Protein AF-A0A2T3G0X6-F1 (afdb_monomer)

Radius of gyration: 18.92 Å; Cα contacts (8 Å, |Δi|>4): 101; chains: 1; bounding box: 42×33×67 Å

Organism: NCBI:txid1982626

pLDDT: mean 84.47, std 11.12, range [35.44, 94.12]

Solvent-accessible surface area (backbone atoms only — not comparable to full-atom values): 8013 Å² total; per-residue (Å²): 129,85,82,60,60,68,59,50,51,53,57,49,50,52,55,46,50,55,52,23,49,53,28,36,53,52,36,55,56,46,60,76,74,45,90,74,50,68,43,99,86,73,46,77,51,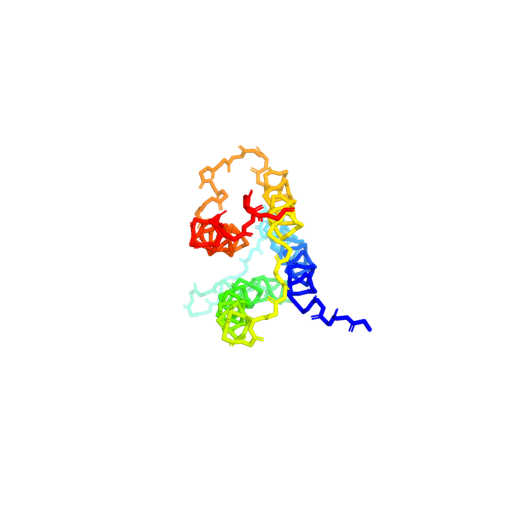54,68,78,58,39,54,31,44,52,48,21,54,52,41,44,54,46,37,59,53,49,43,53,54,52,52,55,51,53,50,51,32,62,75,68,69,50,92,74,65,57,70,60,52,50,54,56,42,51,52,53,52,52,53,50,37,62,74,47,72,66,40,62,70,59,38,71,74,70,41,43,65,52,55,39,35,53,53,52,48,50,53,47,48,55,50,47,64,73,45,42,73,65,66,73,75,111

Sequence (142 aa):
MKKQYDVCLIYLSYVFEIIGLLAFKYFDNYISTHWITIGTDGNPIYGEVGLLYNLSVVIHYLFYFIIFVYFFMMIKKVVSKECIDLKRNTFLLFGLLVIDLVMYHFSIMTMFHYSSAITFMCVGLIINMVLYLKYRTYLINN

Structure (mmCIF, N/CA/C/O backbone):
data_AF-A0A2T3G0X6-F1
#
_entry.id   AF-A0A2T3G0X6-F1
#
loop_
_atom_site.group_PDB
_atom_site.id
_atom_site.type_symbol
_atom_site.label_atom_id
_atom_site.label_alt_id
_atom_site.label_comp_id
_atom_site.label_asym_id
_atom_site.label_entity_id
_atom_site.label_seq_id
_atom_site.pdbx_PDB_ins_code
_atom_site.Cartn_x
_atom_site.Cartn_y
_atom_site.Cartn_z
_atom_site.occupancy
_atom_site.B_iso_or_equiv
_atom_site.auth_seq_id
_atom_site.auth_comp_id
_atom_site.auth_asym_id
_atom_site.auth_atom_id
_atom_site.pdbx_PDB_model_num
ATOM 1 N N . MET A 1 1 ? -9.849 -20.009 16.404 1.00 47.75 1 MET A N 1
ATOM 2 C CA . MET A 1 1 ? -9.077 -18.776 16.114 1.00 47.75 1 MET A CA 1
ATOM 3 C C . MET A 1 1 ? -10.022 -17.732 15.534 1.00 47.75 1 MET A C 1
ATOM 5 O O . MET A 1 1 ? -10.659 -18.026 14.529 1.00 47.75 1 MET A O 1
ATOM 9 N N . LYS A 1 2 ? -10.166 -16.546 16.147 1.00 56.16 2 LYS A N 1
ATOM 10 C CA . LYS A 1 2 ? -10.882 -15.430 15.498 1.00 56.16 2 LYS A CA 1
ATOM 11 C C . LYS A 1 2 ? -10.124 -15.089 14.211 1.00 56.16 2 LYS A C 1
ATOM 13 O O . LYS A 1 2 ? -8.926 -14.831 14.270 1.00 56.16 2 LYS A O 1
ATOM 18 N N . LYS A 1 3 ? -10.784 -15.174 13.056 1.00 60.72 3 LYS A N 1
ATOM 19 C CA . LYS A 1 3 ? -10.146 -14.966 11.750 1.00 60.72 3 LYS A CA 1
ATOM 20 C C . LYS A 1 3 ? -9.746 -13.489 11.606 1.00 60.72 3 LYS A C 1
ATOM 22 O O . LYS A 1 3 ? -10.593 -12.630 11.390 1.00 60.72 3 LYS A O 1
ATOM 27 N N . GLN A 1 4 ? -8.455 -13.191 11.757 1.00 74.75 4 GLN A N 1
ATOM 28 C CA . GLN A 1 4 ? -7.881 -11.842 11.633 1.00 74.75 4 GLN A CA 1
ATOM 29 C C . GLN A 1 4 ? -7.633 -11.488 10.160 1.00 74.75 4 GLN A C 1
ATOM 31 O O . GLN A 1 4 ? -6.499 -11.332 9.710 1.00 74.75 4 GLN A O 1
ATOM 36 N N . TYR A 1 5 ? -8.710 -11.433 9.380 1.00 81.88 5 TYR A N 1
ATOM 37 C CA . TYR A 1 5 ? -8.628 -11.180 7.942 1.00 81.88 5 TYR A CA 1
ATOM 38 C C . TYR A 1 5 ? -8.033 -9.807 7.602 1.00 81.88 5 TYR A C 1
ATOM 40 O O . TYR A 1 5 ? -7.383 -9.663 6.577 1.00 81.88 5 TYR A O 1
ATOM 48 N N . ASP A 1 6 ? -8.237 -8.812 8.459 1.00 82.00 6 ASP A N 1
ATOM 49 C CA . ASP A 1 6 ? -7.666 -7.467 8.344 1.00 82.00 6 ASP A CA 1
ATOM 50 C C . ASP A 1 6 ? -6.142 -7.477 8.402 1.00 82.00 6 ASP A C 1
ATOM 52 O O . ASP A 1 6 ? -5.486 -6.906 7.538 1.00 82.00 6 ASP A O 1
ATOM 56 N N . VAL A 1 7 ? -5.583 -8.199 9.372 1.00 87.06 7 VAL A N 1
ATOM 57 C CA . VAL A 1 7 ? -4.136 -8.390 9.493 1.00 87.06 7 VAL A CA 1
ATOM 58 C C . VAL A 1 7 ? -3.592 -9.126 8.268 1.00 87.06 7 VAL A C 1
ATOM 60 O O . VAL A 1 7 ? -2.549 -8.752 7.743 1.00 87.06 7 VAL A O 1
ATOM 63 N N . CYS A 1 8 ? -4.311 -10.145 7.789 1.00 88.56 8 CYS A N 1
ATOM 64 C CA . CYS A 1 8 ? -3.937 -10.884 6.583 1.00 88.56 8 CYS A CA 1
ATOM 65 C C . CYS A 1 8 ? -3.908 -9.979 5.344 1.00 88.56 8 CYS A C 1
ATOM 67 O O . CYS A 1 8 ? -2.946 -10.017 4.585 1.00 88.56 8 CYS A O 1
ATOM 69 N N . LEU A 1 9 ? -4.923 -9.128 5.167 1.00 90.75 9 LEU A N 1
ATOM 70 C CA . LEU A 1 9 ? -4.992 -8.200 4.042 1.00 90.75 9 LEU A CA 1
ATOM 71 C C . LEU A 1 9 ? -3.858 -7.169 4.091 1.00 90.75 9 LEU A C 1
ATOM 73 O O . LEU A 1 9 ? -3.254 -6.882 3.060 1.00 90.75 9 LEU A O 1
ATOM 77 N N . ILE A 1 10 ? -3.524 -6.670 5.289 1.00 91.44 10 ILE A N 1
ATOM 78 C CA . ILE A 1 10 ? -2.359 -5.802 5.467 1.00 91.44 10 ILE A CA 1
ATOM 79 C C . ILE A 1 10 ? -1.089 -6.567 5.076 1.00 91.44 10 ILE A C 1
ATOM 81 O O . ILE A 1 10 ? -0.373 -6.088 4.210 1.00 91.44 10 ILE A O 1
ATOM 85 N N . TYR A 1 11 ? -0.833 -7.775 5.586 1.00 91.19 11 TYR A N 1
ATOM 86 C CA . TYR A 1 11 ? 0.345 -8.559 5.177 1.00 91.19 11 TYR A CA 1
ATOM 87 C C . TYR A 1 11 ? 0.401 -8.853 3.676 1.00 91.19 11 TYR A C 1
ATOM 89 O O . TYR A 1 11 ? 1.472 -8.813 3.082 1.00 91.19 11 TYR A O 1
ATOM 97 N N . LEU A 1 12 ? -0.739 -9.118 3.044 1.00 92.56 12 LEU A N 1
ATOM 98 C CA . LEU A 1 12 ? -0.802 -9.327 1.603 1.00 92.56 12 LEU A CA 1
ATOM 99 C C . LEU A 1 12 ? -0.368 -8.065 0.837 1.00 92.56 12 LEU A C 1
ATOM 101 O O . LEU A 1 12 ? 0.357 -8.165 -0.149 1.00 92.56 12 LEU A O 1
ATOM 105 N N . SER A 1 13 ? -0.745 -6.881 1.329 1.00 92.62 13 SER A N 1
ATOM 106 C CA . SER A 1 13 ? -0.326 -5.607 0.738 1.00 92.62 13 SER A CA 1
ATOM 107 C C . SER A 1 13 ? 1.192 -5.387 0.802 1.00 92.62 13 SER A C 1
ATOM 109 O O . SER A 1 13 ? 1.752 -4.862 -0.152 1.00 92.62 13 SER A O 1
ATOM 111 N N . TYR A 1 14 ? 1.885 -5.889 1.834 1.00 91.62 14 TYR A N 1
ATOM 112 C CA . TYR A 1 14 ? 3.357 -5.868 1.874 1.00 91.62 14 TYR A CA 1
ATOM 113 C C . TYR A 1 14 ? 3.970 -6.657 0.719 1.00 91.62 14 TYR A C 1
ATOM 115 O O . TYR A 1 14 ? 4.916 -6.204 0.082 1.00 91.62 14 TYR A O 1
ATOM 123 N N . VAL A 1 15 ? 3.441 -7.856 0.467 1.00 93.06 15 VAL A N 1
ATOM 124 C CA . VAL A 1 15 ? 3.948 -8.728 -0.596 1.00 93.06 15 VAL A CA 1
ATOM 125 C C . VAL A 1 15 ? 3.751 -8.059 -1.951 1.00 93.06 15 VAL A C 1
ATOM 127 O O . VAL A 1 15 ? 4.678 -8.032 -2.758 1.00 93.06 15 VAL A O 1
ATOM 130 N N . PHE A 1 16 ? 2.573 -7.477 -2.185 1.00 93.00 16 PHE A N 1
ATOM 131 C CA . PHE A 1 16 ? 2.306 -6.762 -3.427 1.00 93.00 16 PHE A CA 1
ATOM 132 C C . PHE A 1 16 ? 3.183 -5.528 -3.598 1.00 93.00 16 PHE A C 1
ATOM 134 O O . PHE A 1 16 ? 3.718 -5.357 -4.688 1.00 93.00 16 PHE A O 1
ATOM 141 N N . GLU A 1 17 ? 3.399 -4.731 -2.549 1.00 91.31 17 GLU A N 1
ATOM 142 C CA . GLU A 1 17 ? 4.277 -3.560 -2.641 1.00 91.31 17 GLU A CA 1
ATOM 143 C C . GLU A 1 17 ? 5.695 -3.961 -3.046 1.00 91.31 17 GLU A C 1
ATOM 145 O O . GLU A 1 17 ? 6.244 -3.432 -4.007 1.00 91.31 17 GLU A O 1
ATOM 150 N N . ILE A 1 18 ? 6.264 -4.976 -2.388 1.00 90.56 18 ILE A N 1
ATOM 151 C CA . ILE A 1 18 ? 7.614 -5.457 -2.701 1.00 90.56 18 ILE A CA 1
ATOM 152 C C . ILE A 1 18 ? 7.702 -5.937 -4.156 1.00 90.56 18 ILE A C 1
ATOM 154 O O . ILE A 1 18 ? 8.647 -5.581 -4.860 1.00 90.56 18 ILE A O 1
ATOM 158 N N . ILE A 1 19 ? 6.729 -6.723 -4.628 1.00 92.25 19 ILE A N 1
ATOM 159 C CA . ILE A 1 19 ? 6.722 -7.222 -6.013 1.00 92.25 19 ILE A CA 1
ATOM 160 C C . ILE A 1 19 ? 6.585 -6.061 -7.007 1.00 92.25 19 ILE A C 1
ATOM 162 O O . ILE A 1 19 ? 7.337 -6.004 -7.980 1.00 92.25 19 ILE A O 1
ATOM 166 N N . GLY A 1 20 ? 5.653 -5.136 -6.765 1.00 89.94 20 GLY A N 1
ATOM 167 C CA . GLY A 1 20 ? 5.388 -4.000 -7.649 1.00 89.94 20 GLY A CA 1
ATOM 168 C C . GLY A 1 20 ? 6.584 -3.066 -7.757 1.00 89.94 20 GLY A C 1
ATOM 169 O O . GLY A 1 20 ? 6.972 -2.686 -8.863 1.00 89.94 20 GLY A O 1
ATOM 170 N N . LEU A 1 21 ? 7.226 -2.776 -6.625 1.00 88.19 21 LEU A N 1
ATOM 171 C CA . LEU A 1 21 ? 8.434 -1.961 -6.563 1.00 88.19 21 LEU A CA 1
ATOM 172 C C . LEU A 1 21 ? 9.614 -2.620 -7.270 1.00 88.19 21 LEU A C 1
ATOM 174 O O . LEU A 1 21 ? 10.302 -1.959 -8.045 1.00 88.19 21 LEU A O 1
ATOM 178 N N . LEU A 1 22 ? 9.863 -3.911 -7.027 1.00 89.81 22 LEU A N 1
ATOM 179 C CA . LEU A 1 22 ? 10.955 -4.626 -7.692 1.00 89.81 22 LEU A CA 1
ATOM 180 C C . LEU A 1 22 ? 10.752 -4.660 -9.210 1.00 89.81 22 LEU A C 1
ATOM 182 O O . LEU A 1 22 ? 11.703 -4.411 -9.952 1.00 89.81 22 LEU A O 1
ATOM 186 N N . ALA A 1 23 ? 9.521 -4.907 -9.667 1.00 90.56 23 ALA A N 1
ATOM 187 C CA . ALA A 1 23 ? 9.180 -4.895 -11.085 1.00 90.56 23 ALA A CA 1
ATOM 188 C C . ALA A 1 23 ? 9.407 -3.510 -11.712 1.00 90.56 23 ALA A C 1
ATOM 190 O O . ALA A 1 23 ? 10.077 -3.404 -12.741 1.00 90.56 23 ALA A O 1
ATOM 191 N N . PHE A 1 24 ? 8.926 -2.446 -11.060 1.00 88.69 24 PHE A N 1
ATOM 192 C CA . PHE A 1 24 ? 9.108 -1.079 -11.545 1.00 88.69 24 PHE A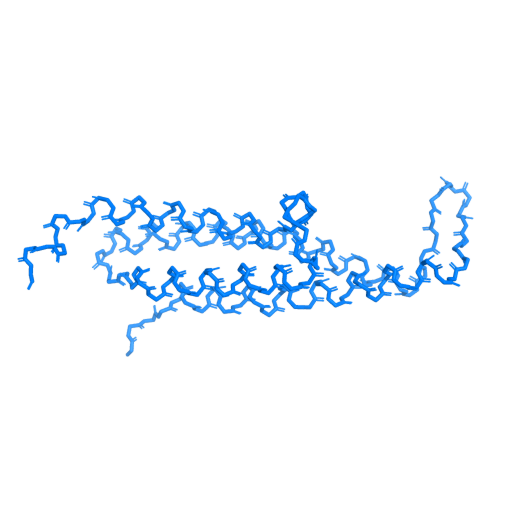 CA 1
ATOM 193 C C . PHE A 1 24 ? 10.580 -0.662 -11.563 1.00 88.69 24 PHE A C 1
ATOM 195 O O . PHE A 1 24 ? 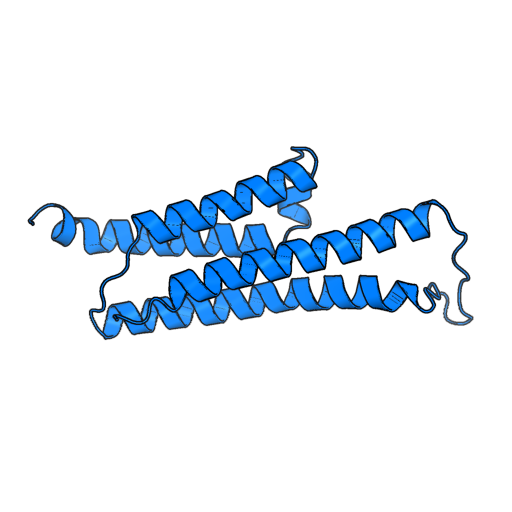11.055 -0.151 -12.569 1.00 88.69 24 PHE A O 1
ATOM 202 N N . LYS A 1 25 ? 11.331 -0.929 -10.491 1.00 88.56 25 LYS A N 1
ATOM 203 C CA . LYS A 1 25 ? 12.746 -0.552 -10.394 1.00 88.56 25 LYS A CA 1
ATOM 204 C C . LYS A 1 25 ? 13.609 -1.282 -11.419 1.00 88.56 25 LYS A C 1
ATOM 206 O O . LYS A 1 25 ? 14.532 -0.692 -11.973 1.00 88.56 25 LYS A O 1
ATOM 211 N N . TYR A 1 26 ? 13.318 -2.556 -11.678 1.00 88.50 26 TYR A N 1
ATOM 212 C CA . TYR A 1 26 ? 14.015 -3.300 -12.722 1.00 88.50 26 TYR A CA 1
ATOM 213 C C . TYR A 1 26 ? 13.722 -2.713 -14.106 1.00 88.50 26 TYR A C 1
ATOM 215 O O . TYR A 1 26 ? 14.646 -2.498 -14.887 1.00 88.50 26 TYR A O 1
ATOM 223 N N . PHE A 1 27 ? 12.452 -2.410 -14.386 1.00 88.56 27 PHE A N 1
ATOM 224 C CA . PHE A 1 27 ? 12.049 -1.762 -15.629 1.00 88.56 27 PHE A CA 1
ATOM 225 C C . PHE A 1 27 ? 12.717 -0.390 -15.807 1.00 88.56 27 PHE A C 1
ATOM 227 O O . PHE A 1 27 ? 13.330 -0.147 -16.841 1.00 88.56 27 PHE A O 1
ATOM 234 N N . ASP A 1 28 ? 12.676 0.465 -14.785 1.00 87.56 28 ASP A N 1
ATOM 235 C CA . ASP A 1 28 ? 13.258 1.813 -14.802 1.00 87.56 28 ASP A CA 1
ATOM 236 C C . ASP A 1 28 ? 14.785 1.788 -15.024 1.00 87.56 28 ASP A C 1
ATOM 238 O O . ASP A 1 28 ? 15.350 2.526 -15.838 1.00 87.56 28 ASP A O 1
ATOM 242 N N . ASN A 1 29 ? 15.477 0.846 -14.379 1.00 88.00 29 ASN A N 1
ATOM 243 C CA . ASN A 1 29 ? 16.908 0.645 -14.593 1.00 88.00 29 ASN A CA 1
ATOM 244 C C . ASN A 1 29 ? 17.224 0.121 -16.008 1.00 88.00 29 ASN A C 1
ATOM 246 O O . ASN A 1 29 ? 18.238 0.480 -16.605 1.00 88.00 29 ASN A O 1
ATOM 250 N N . TYR A 1 30 ? 16.357 -0.721 -16.574 1.00 86.81 30 TYR A N 1
ATOM 251 C CA . TYR A 1 30 ? 16.537 -1.214 -17.937 1.00 86.81 30 TYR A CA 1
ATOM 252 C C . TYR A 1 30 ? 16.385 -0.082 -18.959 1.00 86.81 30 TYR A C 1
ATOM 254 O O . TYR A 1 30 ? 17.270 0.112 -19.791 1.00 86.81 30 TYR A O 1
ATOM 262 N N . ILE A 1 31 ? 15.309 0.705 -18.874 1.00 86.81 31 ILE A N 1
ATOM 263 C CA . ILE A 1 31 ? 15.033 1.789 -19.833 1.00 86.81 31 ILE A CA 1
ATOM 264 C C . ILE A 1 31 ? 16.026 2.953 -19.735 1.00 86.81 31 ILE A C 1
ATOM 266 O O . ILE A 1 31 ? 16.234 3.660 -20.716 1.00 86.81 31 ILE A O 1
ATOM 270 N N . SER A 1 32 ? 16.655 3.156 -18.574 1.00 84.69 32 SER A N 1
ATOM 271 C CA . SER A 1 32 ? 17.700 4.175 -18.403 1.00 84.69 32 SER A CA 1
ATOM 272 C C . SER A 1 32 ? 19.057 3.752 -18.973 1.00 84.69 32 SER A C 1
ATOM 274 O O . SER A 1 32 ? 19.903 4.607 -19.231 1.00 84.69 32 SER A O 1
ATOM 276 N N . THR A 1 33 ? 19.272 2.453 -19.200 1.00 84.56 33 THR A N 1
ATOM 277 C CA . THR A 1 33 ? 20.542 1.902 -19.702 1.00 84.56 33 THR A CA 1
ATOM 278 C C . THR A 1 33 ? 20.460 1.373 -21.135 1.00 84.56 33 THR A C 1
ATOM 280 O O . THR A 1 33 ? 21.491 1.267 -21.801 1.00 84.56 33 THR A O 1
ATOM 283 N N . HIS A 1 34 ? 19.259 1.073 -21.637 1.00 80.94 34 HIS A N 1
ATOM 284 C CA . HIS A 1 34 ? 19.032 0.487 -22.958 1.00 80.94 34 HIS A CA 1
ATOM 285 C C . HIS A 1 34 ? 18.168 1.392 -23.839 1.00 80.94 34 HIS A C 1
ATOM 287 O O . HIS A 1 34 ? 17.214 2.020 -23.387 1.00 80.94 34 HIS A O 1
ATOM 293 N N . TRP A 1 35 ? 18.482 1.424 -25.135 1.00 74.44 35 TRP A N 1
ATOM 294 C CA . TRP A 1 35 ? 17.746 2.219 -26.115 1.00 74.44 35 TRP A CA 1
ATOM 295 C C . TRP A 1 35 ? 16.409 1.547 -26.440 1.00 74.44 35 TRP A C 1
ATOM 297 O O . TRP A 1 35 ? 16.380 0.423 -26.943 1.00 74.44 35 TRP A O 1
ATOM 307 N N . ILE A 1 36 ? 15.302 2.240 -26.168 1.00 79.81 36 ILE A N 1
ATOM 308 C CA . ILE A 1 36 ? 13.954 1.762 -26.492 1.00 79.81 36 ILE A CA 1
ATOM 309 C C . ILE A 1 36 ? 13.642 2.077 -27.954 1.00 79.81 36 ILE A C 1
ATOM 311 O O . ILE A 1 36 ? 13.843 3.197 -28.424 1.00 79.81 36 ILE A O 1
ATOM 315 N N . THR A 1 37 ? 13.118 1.092 -28.678 1.00 78.69 37 THR A N 1
ATOM 316 C CA . THR A 1 37 ? 12.646 1.286 -30.051 1.00 78.69 37 THR A CA 1
ATOM 317 C C . THR A 1 37 ? 11.254 1.914 -30.035 1.00 78.69 37 THR A C 1
ATOM 319 O O . THR A 1 37 ? 10.399 1.505 -29.254 1.00 78.69 37 THR A O 1
ATOM 322 N N . ILE A 1 38 ? 11.005 2.899 -30.896 1.00 80.31 38 ILE A N 1
ATOM 323 C CA . ILE A 1 38 ? 9.689 3.538 -31.027 1.00 80.31 38 ILE A CA 1
ATOM 324 C C . ILE A 1 38 ? 8.934 2.860 -32.173 1.00 80.31 38 ILE A C 1
ATOM 326 O O . ILE A 1 38 ? 9.484 2.676 -33.259 1.00 80.31 38 ILE A O 1
ATOM 330 N N . GLY A 1 39 ? 7.691 2.459 -31.913 1.00 78.06 39 GLY A N 1
ATOM 331 C CA . GLY A 1 39 ? 6.799 1.863 -32.898 1.00 78.06 39 GLY A CA 1
ATOM 332 C C . GLY A 1 39 ? 6.294 2.869 -33.928 1.00 78.06 39 GLY A C 1
ATOM 333 O O . GLY A 1 39 ? 6.410 4.084 -33.775 1.00 78.06 39 GLY A O 1
ATOM 334 N N . THR A 1 40 ? 5.695 2.358 -35.002 1.00 81.19 40 THR A N 1
ATOM 335 C CA . THR A 1 40 ? 5.115 3.178 -36.081 1.00 81.19 40 THR A CA 1
ATOM 336 C C . THR A 1 40 ? 3.938 4.047 -35.630 1.00 81.19 40 THR A C 1
ATOM 338 O O . THR A 1 40 ? 3.566 4.982 -36.329 1.00 81.19 40 THR A O 1
ATOM 341 N N . ASP A 1 41 ? 3.352 3.742 -34.475 1.00 83.69 41 ASP A N 1
ATOM 342 C CA . ASP A 1 41 ? 2.297 4.498 -33.796 1.00 83.69 41 ASP A CA 1
ATOM 343 C C . ASP A 1 41 ? 2.841 5.582 -32.842 1.00 83.69 41 ASP A C 1
ATOM 345 O O . ASP A 1 41 ? 2.061 6.291 -32.209 1.00 83.69 41 ASP A O 1
ATOM 349 N N . GLY A 1 42 ? 4.167 5.726 -32.738 1.00 75.38 42 GLY A N 1
ATOM 350 C CA . GLY A 1 42 ? 4.827 6.673 -31.839 1.00 75.38 42 GLY A CA 1
ATOM 351 C C . GLY A 1 42 ? 4.963 6.179 -30.397 1.00 75.38 42 GLY A C 1
ATOM 352 O O . GLY A 1 42 ? 5.521 6.902 -29.571 1.00 75.38 42 GLY A O 1
ATOM 353 N N . ASN A 1 43 ? 4.507 4.960 -30.086 1.00 77.75 43 ASN A N 1
ATOM 354 C CA . ASN A 1 43 ? 4.605 4.404 -28.742 1.00 77.75 43 ASN A CA 1
ATOM 355 C C . ASN A 1 43 ? 5.917 3.622 -28.548 1.00 77.75 43 ASN A C 1
ATOM 357 O O . ASN A 1 43 ? 6.379 2.931 -29.459 1.00 77.75 43 ASN A O 1
ATOM 361 N N . PRO A 1 44 ? 6.536 3.696 -27.360 1.00 77.06 44 PRO A N 1
ATOM 362 C CA . PRO A 1 44 ? 7.715 2.901 -27.034 1.00 77.06 44 PRO A CA 1
ATOM 363 C C . PRO A 1 44 ? 7.398 1.398 -27.019 1.00 77.06 44 PRO A C 1
ATOM 365 O O . PRO A 1 44 ? 6.460 0.943 -26.363 1.00 77.06 44 PRO A O 1
ATOM 368 N N . ILE A 1 45 ? 8.214 0.610 -27.719 1.00 80.12 45 ILE A N 1
ATOM 369 C CA . ILE A 1 45 ? 8.136 -0.851 -27.740 1.00 80.12 45 ILE A CA 1
ATOM 370 C C . ILE A 1 45 ? 9.065 -1.386 -26.655 1.00 80.12 45 ILE A C 1
ATOM 372 O O . ILE A 1 45 ? 10.279 -1.474 -26.827 1.00 80.12 45 ILE A O 1
ATOM 376 N N . TYR A 1 46 ? 8.477 -1.768 -25.525 1.00 77.81 46 TYR A N 1
ATOM 377 C CA . TYR A 1 46 ? 9.225 -2.269 -24.372 1.00 77.81 46 TYR A CA 1
ATOM 378 C C . TYR A 1 46 ? 9.604 -3.756 -24.462 1.00 77.81 46 TYR A C 1
ATOM 380 O O . TYR A 1 46 ? 10.316 -4.249 -23.596 1.00 77.81 46 TYR A O 1
ATOM 388 N N . GLY A 1 47 ? 9.145 -4.501 -25.473 1.00 77.75 47 GLY A N 1
ATOM 389 C CA . GLY A 1 47 ? 9.430 -5.938 -25.588 1.00 77.75 47 GLY A CA 1
ATOM 390 C C . GLY A 1 47 ? 9.043 -6.724 -24.324 1.00 77.75 47 GLY A C 1
ATOM 391 O O . GLY A 1 47 ? 8.051 -6.409 -23.665 1.00 77.75 47 GLY A O 1
ATOM 392 N N . GLU A 1 48 ? 9.837 -7.734 -23.960 1.00 80.00 48 GLU A N 1
ATOM 393 C CA . GLU A 1 48 ? 9.568 -8.598 -22.796 1.00 80.00 48 GLU A CA 1
ATOM 394 C C . GLU A 1 48 ? 9.621 -7.851 -21.452 1.00 80.00 48 GLU A C 1
ATOM 396 O O . GLU A 1 48 ? 8.839 -8.151 -20.549 1.00 80.00 48 GLU A O 1
AT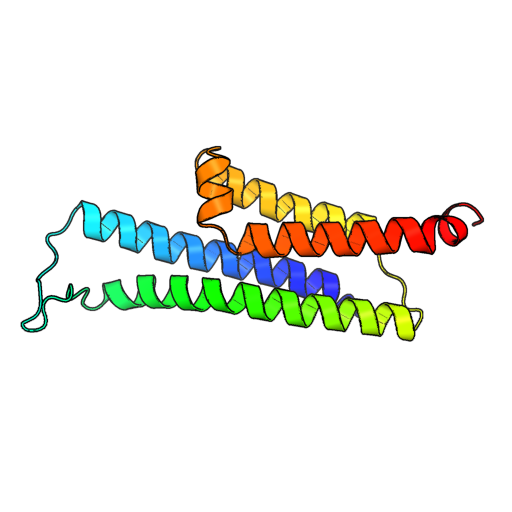OM 401 N N . VAL A 1 49 ? 10.471 -6.824 -21.315 1.00 84.06 49 VAL A N 1
ATOM 402 C CA . VAL A 1 49 ? 10.552 -6.021 -20.078 1.00 84.06 49 VAL A CA 1
ATOM 403 C C . VAL A 1 49 ? 9.315 -5.152 -19.851 1.00 84.06 49 VAL A C 1
ATOM 405 O O . VAL A 1 49 ? 9.029 -4.791 -18.709 1.00 84.06 49 VAL A O 1
ATOM 408 N N . GLY A 1 50 ? 8.514 -4.896 -20.892 1.00 84.81 50 GLY A N 1
ATOM 409 C CA . GLY A 1 50 ? 7.200 -4.262 -20.756 1.00 84.81 50 GLY A C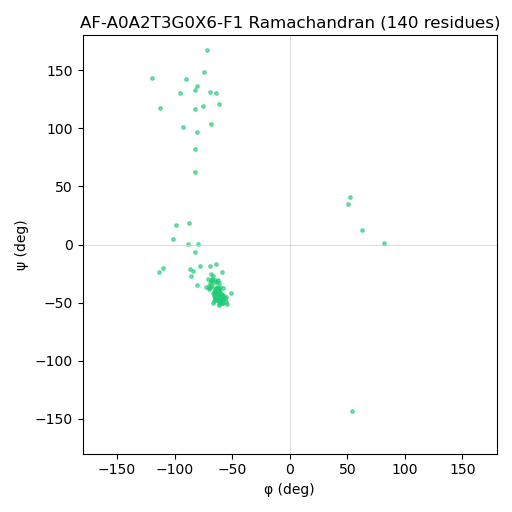A 1
ATOM 410 C C . GLY A 1 50 ? 6.243 -5.039 -19.845 1.00 84.81 50 GLY A C 1
ATOM 411 O O . GLY A 1 50 ? 5.355 -4.446 -19.234 1.00 84.81 50 GLY A O 1
ATOM 412 N N . LEU A 1 51 ? 6.454 -6.350 -19.673 1.00 87.31 51 LEU A N 1
ATOM 413 C CA . LEU A 1 51 ? 5.674 -7.166 -18.742 1.00 87.31 51 LEU A CA 1
ATOM 414 C C . LEU A 1 51 ? 5.862 -6.705 -17.291 1.00 87.31 51 LEU A C 1
ATOM 416 O O . LEU A 1 51 ? 4.894 -6.682 -16.535 1.00 87.31 51 LEU A O 1
ATOM 420 N N . LEU A 1 52 ? 7.072 -6.284 -16.910 1.00 90.25 52 LEU A N 1
ATOM 421 C CA . LEU A 1 52 ? 7.367 -5.798 -15.558 1.00 90.25 52 LEU A CA 1
ATOM 422 C C . LEU A 1 52 ? 6.708 -4.445 -15.279 1.00 90.25 52 LEU A C 1
ATOM 424 O O . LEU A 1 52 ? 6.177 -4.239 -14.190 1.00 90.25 52 LEU A O 1
ATOM 428 N N . TYR A 1 53 ? 6.681 -3.557 -16.275 1.00 89.19 53 TYR A N 1
ATOM 429 C CA . TYR A 1 53 ? 5.924 -2.309 -16.186 1.00 89.19 53 TYR A CA 1
ATOM 430 C C . TYR A 1 53 ? 4.420 -2.575 -16.056 1.00 89.19 53 TYR A C 1
ATOM 432 O O . TYR A 1 53 ? 3.765 -2.057 -15.158 1.00 89.19 53 TYR A O 1
ATOM 440 N N . ASN A 1 54 ? 3.866 -3.454 -16.892 1.00 90.69 54 ASN A N 1
ATOM 441 C CA . ASN A 1 54 ? 2.453 -3.813 -16.794 1.00 90.69 54 ASN A CA 1
ATOM 442 C C . ASN A 1 54 ? 2.124 -4.454 -15.439 1.00 90.69 54 ASN A C 1
ATOM 444 O O . ASN A 1 54 ? 1.078 -4.168 -14.862 1.00 90.69 54 ASN A O 1
ATOM 448 N N . LEU A 1 55 ? 3.020 -5.285 -14.902 1.00 92.00 55 LEU A N 1
ATOM 449 C CA . LEU A 1 55 ? 2.867 -5.882 -13.579 1.00 92.00 55 LEU A CA 1
ATOM 450 C C . LEU A 1 55 ? 2.829 -4.816 -12.476 1.00 92.00 55 LEU A C 1
ATOM 452 O O . LEU A 1 55 ? 1.957 -4.885 -11.610 1.00 92.00 55 LEU A O 1
ATOM 456 N N . SER A 1 56 ? 3.730 -3.827 -12.506 1.00 90.38 56 SER A N 1
ATOM 457 C CA . SER A 1 56 ? 3.729 -2.751 -11.509 1.00 90.38 56 SER A CA 1
ATOM 458 C C . SER A 1 56 ? 2.466 -1.889 -11.605 1.00 90.38 56 SER A C 1
ATOM 460 O O . SER A 1 56 ? 1.868 -1.578 -10.576 1.00 90.38 56 SER A O 1
ATOM 462 N N . VAL A 1 57 ? 1.980 -1.604 -12.818 1.00 90.50 57 VAL A N 1
ATOM 463 C CA . VAL A 1 57 ? 0.704 -0.904 -13.050 1.00 90.50 57 VAL A CA 1
ATOM 464 C C . VAL A 1 57 ? -0.488 -1.715 -12.530 1.00 90.50 57 VAL A C 1
ATOM 466 O O . VAL A 1 57 ? -1.369 -1.175 -11.861 1.00 90.50 57 VAL A O 1
ATOM 469 N N . VAL A 1 58 ? -0.527 -3.026 -12.780 1.00 94.12 58 VAL A N 1
ATOM 470 C CA . VAL A 1 58 ? -1.584 -3.904 -12.253 1.00 94.12 58 VAL A CA 1
ATOM 471 C C . VAL A 1 58 ? -1.575 -3.910 -10.726 1.00 94.12 58 VAL A C 1
ATOM 473 O O . VAL A 1 58 ? -2.634 -3.794 -10.110 1.00 94.12 58 VAL A O 1
ATOM 476 N N . ILE A 1 59 ? -0.397 -4.003 -10.105 1.00 93.25 59 ILE A N 1
ATOM 477 C CA . ILE A 1 59 ? -0.253 -3.947 -8.646 1.00 93.25 59 ILE A CA 1
ATOM 478 C C . ILE A 1 59 ? -0.722 -2.594 -8.106 1.00 93.25 59 ILE A C 1
ATOM 480 O O . ILE A 1 59 ? -1.458 -2.557 -7.119 1.00 93.25 59 ILE A O 1
ATOM 484 N N . HIS A 1 60 ? -0.386 -1.497 -8.783 1.00 91.12 60 HIS A N 1
ATOM 485 C CA . HIS A 1 60 ? -0.859 -0.163 -8.427 1.00 91.12 60 HIS A CA 1
ATOM 486 C C . HIS A 1 60 ? -2.396 -0.095 -8.383 1.00 91.12 60 HIS A C 1
ATOM 488 O O . HIS A 1 60 ? -2.975 0.356 -7.393 1.00 91.12 60 HIS A O 1
ATOM 494 N N . TYR A 1 61 ? -3.089 -0.627 -9.395 1.00 92.00 61 TYR A N 1
ATOM 495 C CA . TYR A 1 61 ? -4.556 -0.699 -9.381 1.00 92.00 61 TYR A CA 1
ATOM 496 C C . TYR A 1 61 ? -5.112 -1.684 -8.345 1.00 92.00 61 TYR A C 1
ATOM 498 O O . TYR A 1 61 ? -6.163 -1.433 -7.744 1.00 92.00 61 TYR A O 1
ATOM 506 N N . LEU A 1 62 ? -4.401 -2.781 -8.080 1.00 94.12 62 LEU A N 1
ATOM 507 C CA . LEU A 1 62 ? -4.773 -3.757 -7.060 1.00 94.12 62 LEU A CA 1
ATOM 508 C C . LEU A 1 62 ? -4.806 -3.134 -5.658 1.00 94.12 62 LEU A C 1
ATOM 510 O O . LEU A 1 62 ? -5.672 -3.489 -4.861 1.00 94.12 62 LEU A O 1
ATOM 514 N N . PHE A 1 63 ? -3.941 -2.161 -5.361 1.00 92.25 63 PHE A N 1
ATOM 515 C CA . PHE A 1 63 ? -3.986 -1.423 -4.095 1.00 92.25 63 PHE A CA 1
ATOM 516 C C . PHE A 1 63 ? -5.305 -0.679 -3.881 1.00 92.25 63 PHE A C 1
ATOM 518 O O . PHE A 1 63 ? -5.861 -0.730 -2.783 1.00 92.25 63 PHE A O 1
ATOM 525 N N . TYR A 1 64 ? -5.867 -0.055 -4.919 1.00 91.56 64 TYR A N 1
ATOM 526 C CA . TYR A 1 64 ? -7.184 0.582 -4.814 1.00 91.56 64 TYR A CA 1
ATOM 527 C C . TYR A 1 64 ? -8.293 -0.436 -4.541 1.00 91.56 64 TYR A C 1
ATOM 529 O O . TYR A 1 64 ? -9.193 -0.183 -3.735 1.00 91.56 64 TYR A O 1
ATOM 537 N N . PHE A 1 65 ? -8.198 -1.621 -5.142 1.00 92.69 65 PHE A N 1
ATOM 538 C CA . PHE A 1 65 ? -9.108 -2.717 -4.826 1.00 92.69 65 PHE A CA 1
ATOM 539 C C . PHE A 1 65 ? -8.946 -3.198 -3.372 1.00 92.69 65 PHE A C 1
ATOM 541 O O . PHE A 1 65 ? -9.939 -3.397 -2.672 1.00 92.69 65 PHE A O 1
ATOM 548 N N . ILE A 1 66 ? -7.711 -3.310 -2.871 1.00 93.25 66 ILE A N 1
ATOM 549 C CA . ILE A 1 66 ? -7.420 -3.667 -1.474 1.00 93.25 66 ILE A CA 1
ATOM 550 C C . ILE A 1 66 ? -8.005 -2.635 -0.502 1.00 93.25 66 ILE A C 1
ATOM 552 O O . ILE A 1 66 ? -8.591 -3.032 0.505 1.00 93.25 66 ILE A O 1
ATOM 556 N N . ILE A 1 67 ? -7.913 -1.335 -0.807 1.00 93.12 67 ILE A N 1
ATOM 557 C CA . ILE A 1 67 ? -8.543 -0.266 -0.012 1.00 93.12 67 ILE A CA 1
ATOM 558 C C . ILE A 1 67 ? -10.045 -0.514 0.124 1.00 93.12 67 ILE A C 1
ATOM 560 O O . ILE A 1 67 ? -10.586 -0.484 1.233 1.00 93.12 67 ILE A O 1
ATOM 564 N N . PHE A 1 68 ? -10.713 -0.787 -0.998 1.00 93.62 68 PHE A N 1
ATOM 565 C CA . PHE A 1 68 ? -12.144 -1.060 -1.019 1.00 93.62 68 PHE A CA 1
ATOM 566 C C . PHE A 1 68 ? -12.477 -2.275 -0.145 1.00 93.62 68 PHE A C 1
ATOM 568 O O . PHE A 1 68 ? -13.303 -2.181 0.763 1.00 93.62 68 PHE A O 1
ATOM 575 N N . VAL A 1 69 ? -11.773 -3.393 -0.335 1.00 93.62 69 VAL A N 1
ATOM 576 C CA . VAL A 1 69 ? -11.964 -4.613 0.464 1.00 93.62 69 VAL A CA 1
ATOM 577 C C . VAL A 1 69 ? -11.734 -4.352 1.959 1.00 93.62 69 VAL A C 1
ATOM 579 O O . VAL A 1 69 ? -12.557 -4.758 2.784 1.00 93.62 69 VAL A O 1
ATOM 582 N N . TYR A 1 70 ? -10.669 -3.629 2.319 1.00 91.81 70 TYR A N 1
ATOM 583 C CA . TYR A 1 70 ? -10.361 -3.269 3.706 1.00 91.81 70 TYR A CA 1
ATOM 584 C C . TYR A 1 70 ? -11.502 -2.472 4.346 1.00 91.81 70 TYR A C 1
ATOM 586 O O . TYR A 1 70 ? -11.921 -2.775 5.466 1.00 91.81 70 TYR A O 1
ATOM 594 N N . PHE A 1 71 ? -12.063 -1.503 3.621 1.00 91.38 71 PHE A N 1
ATOM 595 C CA . PHE A 1 71 ? -13.180 -0.690 4.094 1.00 91.38 71 PHE A CA 1
ATOM 596 C C . PHE A 1 71 ? -14.430 -1.531 4.403 1.00 91.38 71 PHE A C 1
ATOM 598 O O . PHE A 1 71 ? -14.970 -1.448 5.511 1.00 91.38 71 PHE A O 1
ATOM 605 N N . PHE A 1 72 ? -14.856 -2.410 3.485 1.00 91.06 72 PHE A N 1
ATOM 606 C CA . PHE A 1 72 ? -16.003 -3.302 3.728 1.00 91.06 72 PHE A CA 1
ATOM 607 C C . PHE A 1 72 ? -15.761 -4.259 4.890 1.00 91.06 72 PHE A C 1
ATOM 609 O O . PHE A 1 72 ? -16.670 -4.524 5.682 1.00 91.06 72 PHE A O 1
ATOM 616 N N . MET A 1 73 ? -14.535 -4.760 5.027 1.00 89.44 73 MET A N 1
ATOM 617 C CA . MET A 1 73 ? -14.171 -5.620 6.145 1.00 89.44 73 MET A CA 1
ATOM 618 C C . MET A 1 73 ? -14.287 -4.893 7.484 1.00 89.44 73 MET A C 1
ATOM 620 O O . MET A 1 73 ? -14.829 -5.464 8.431 1.00 89.44 73 MET A O 1
ATOM 624 N N . MET A 1 74 ? -13.846 -3.637 7.562 1.00 89.00 74 MET A N 1
ATOM 625 C CA . MET A 1 74 ? -13.991 -2.826 8.772 1.00 89.00 74 MET A CA 1
ATOM 626 C C . MET A 1 74 ? -15.463 -2.580 9.115 1.00 89.00 74 MET A C 1
ATOM 628 O O . MET A 1 74 ? -15.855 -2.789 10.263 1.00 89.00 74 MET A O 1
ATOM 632 N N . ILE A 1 75 ? -16.307 -2.250 8.130 1.00 88.31 75 ILE A N 1
ATOM 633 C CA . ILE A 1 75 ? -17.759 -2.108 8.341 1.00 88.31 75 ILE A CA 1
ATOM 634 C C . ILE A 1 75 ? -18.363 -3.409 8.870 1.00 88.31 75 ILE A C 1
ATOM 636 O O . ILE A 1 75 ? -19.068 -3.398 9.880 1.00 88.31 75 ILE A O 1
ATOM 640 N N . LYS A 1 76 ? -18.073 -4.543 8.223 1.00 88.31 76 LYS A N 1
ATOM 641 C CA . LYS A 1 76 ? -18.601 -5.848 8.635 1.00 88.31 76 LYS A CA 1
ATOM 642 C C . LYS A 1 76 ? -18.224 -6.168 10.079 1.00 88.31 76 LYS A C 1
ATOM 644 O O . LYS A 1 76 ? -19.082 -6.618 10.841 1.00 88.31 76 LYS A O 1
ATOM 649 N N . LYS A 1 77 ? -16.967 -5.924 10.462 1.00 85.56 77 LYS A N 1
ATOM 650 C CA . LYS A 1 77 ? -16.492 -6.141 11.834 1.00 85.56 77 LYS A CA 1
ATOM 651 C C . LYS A 1 77 ? -17.220 -5.255 12.838 1.00 85.56 77 LYS A C 1
ATOM 653 O O . LYS A 1 77 ? -17.638 -5.748 13.883 1.00 85.56 77 LYS A O 1
ATOM 658 N N . VAL A 1 78 ? -17.431 -3.984 12.496 1.00 85.62 78 VAL A N 1
ATOM 659 C CA . VAL A 1 78 ? -18.189 -3.034 13.321 1.00 85.62 78 VAL A CA 1
ATOM 660 C C . VAL A 1 78 ? -19.636 -3.494 13.523 1.00 85.62 78 VAL A C 1
ATOM 662 O O . VAL A 1 78 ? -20.107 -3.535 14.658 1.00 85.62 78 VAL A O 1
ATOM 665 N N . VAL A 1 79 ? -20.332 -3.883 12.449 1.00 86.50 79 VAL A N 1
ATOM 666 C CA . VAL A 1 79 ? -21.728 -4.360 12.506 1.00 86.50 79 VAL A CA 1
ATOM 667 C C . VAL A 1 79 ? -21.839 -5.657 13.308 1.00 86.50 79 VAL A C 1
ATOM 669 O O . VAL A 1 79 ? -22.743 -5.812 14.125 1.00 86.50 79 VAL A O 1
ATOM 672 N N . SER 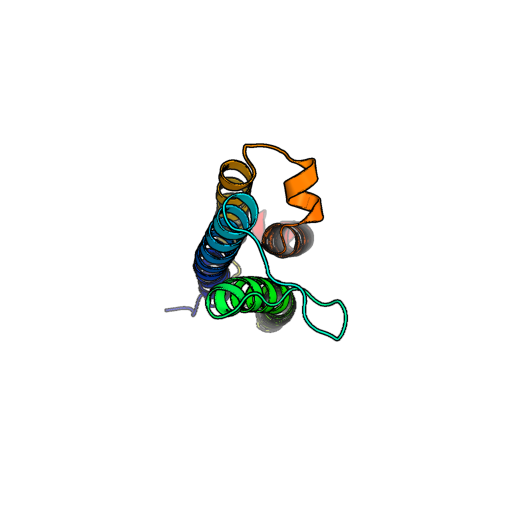A 1 80 ? -20.883 -6.566 13.122 1.00 84.69 80 SER A N 1
ATOM 673 C CA . SER A 1 80 ? -20.857 -7.876 13.785 1.00 84.69 80 SER A CA 1
ATOM 674 C C . SER A 1 80 ? -20.330 -7.815 15.227 1.00 84.69 80 SER A C 1
ATOM 676 O O . SER A 1 80 ? -20.234 -8.852 15.879 1.00 84.69 80 SER A O 1
ATOM 678 N N . LYS A 1 81 ? -19.971 -6.619 15.730 1.00 79.50 81 LYS A N 1
ATOM 679 C CA . LYS A 1 81 ? -19.330 -6.398 17.042 1.00 79.50 81 LYS A CA 1
ATOM 680 C C . LYS A 1 81 ? -18.099 -7.290 17.258 1.00 79.50 81 LYS A C 1
ATOM 682 O O . LYS A 1 81 ? -17.819 -7.745 18.367 1.00 79.50 81 LYS A O 1
ATOM 687 N N . GLU A 1 82 ? -17.361 -7.559 16.184 1.00 79.69 82 GLU A N 1
ATOM 688 C CA . GLU A 1 82 ? -16.112 -8.305 16.262 1.00 79.69 82 GLU A CA 1
ATOM 689 C C . GLU A 1 82 ? -15.006 -7.428 16.856 1.00 79.69 82 GLU A C 1
ATOM 691 O O . GLU A 1 82 ? -14.973 -6.213 16.669 1.00 79.69 82 GLU A O 1
ATOM 696 N N . CYS A 1 83 ? -14.068 -8.053 17.570 1.00 74.25 83 CYS A N 1
ATOM 697 C CA . CYS A 1 83 ? -12.920 -7.333 18.114 1.00 74.25 83 CYS A CA 1
ATOM 698 C C . CYS A 1 83 ? -11.990 -6.884 16.975 1.00 74.25 83 CYS A C 1
ATOM 700 O O . CYS A 1 83 ? -11.620 -7.692 16.114 1.00 74.25 83 CYS A O 1
ATOM 702 N N . ILE A 1 84 ? -11.606 -5.607 16.996 1.00 81.56 84 ILE A N 1
ATOM 703 C CA . ILE A 1 84 ? -10.655 -4.996 16.066 1.00 81.56 84 ILE A CA 1
ATOM 704 C C . ILE A 1 84 ? -9.404 -4.633 16.862 1.00 81.56 84 ILE A C 1
ATOM 706 O O . ILE A 1 84 ? -9.461 -3.806 17.771 1.00 81.56 84 ILE A O 1
ATOM 710 N N . ASP A 1 85 ? -8.270 -5.240 16.518 1.00 83.56 85 ASP A N 1
ATOM 711 C CA . ASP A 1 85 ? -6.987 -4.921 17.146 1.00 83.56 85 ASP A CA 1
ATOM 712 C C . ASP A 1 85 ? -6.381 -3.673 16.489 1.00 83.56 85 ASP A C 1
ATOM 714 O O . ASP A 1 85 ? -5.549 -3.739 15.582 1.00 83.56 85 ASP A O 1
ATOM 718 N N . LEU A 1 86 ? -6.853 -2.506 16.935 1.00 84.50 86 LEU A N 1
ATOM 719 C CA . LEU A 1 86 ? -6.440 -1.209 16.397 1.00 84.50 86 LEU A CA 1
ATOM 720 C C . LEU A 1 86 ? -4.939 -0.956 16.573 1.00 84.50 86 LEU A C 1
ATOM 722 O O . LEU A 1 86 ? -4.314 -0.370 15.687 1.00 84.50 86 LEU A O 1
ATOM 726 N N . LYS A 1 87 ? -4.348 -1.405 17.689 1.00 86.25 87 LYS A N 1
ATOM 727 C CA . LYS A 1 87 ? -2.918 -1.215 17.969 1.00 86.25 87 LYS A CA 1
ATOM 728 C C . LYS A 1 87 ? -2.080 -1.988 16.961 1.00 86.25 87 LYS A C 1
ATOM 730 O O . LYS A 1 87 ? -1.178 -1.416 16.350 1.00 86.25 87 LYS A O 1
ATOM 735 N N . ARG A 1 88 ? -2.406 -3.265 16.747 1.00 88.19 88 ARG A N 1
ATOM 736 C CA . ARG A 1 88 ? -1.691 -4.105 15.787 1.00 88.19 88 ARG A CA 1
ATOM 737 C C . ARG A 1 88 ? -1.886 -3.636 14.351 1.00 88.19 88 ARG A C 1
ATOM 739 O O . ARG A 1 88 ? -0.901 -3.541 13.628 1.00 88.19 88 ARG A O 1
ATOM 746 N N . ASN A 1 89 ? -3.110 -3.295 13.946 1.00 87.81 89 ASN A N 1
ATOM 747 C CA . ASN A 1 89 ? -3.368 -2.812 12.586 1.00 87.81 89 ASN A CA 1
ATOM 748 C C . ASN A 1 89 ? -2.612 -1.510 12.309 1.00 87.81 89 ASN A C 1
ATOM 750 O O . ASN A 1 89 ? -1.984 -1.378 11.268 1.00 87.81 89 ASN A O 1
ATOM 754 N N . THR A 1 90 ? -2.605 -0.575 13.260 1.00 90.00 90 THR A N 1
ATOM 755 C CA . THR A 1 90 ? -1.856 0.683 13.131 1.00 90.00 90 THR A CA 1
ATOM 756 C C . THR A 1 90 ? -0.356 0.428 13.015 1.00 90.00 90 THR A C 1
ATOM 758 O O . THR A 1 90 ? 0.283 0.965 12.118 1.00 90.00 90 THR A O 1
ATOM 761 N N . PHE A 1 91 ? 0.200 -0.441 13.865 1.00 91.81 91 PHE A N 1
ATOM 762 C CA . PHE A 1 91 ? 1.613 -0.815 13.796 1.00 91.81 91 PHE A CA 1
ATOM 763 C C . PHE A 1 91 ? 1.986 -1.439 12.443 1.00 91.81 91 PHE A C 1
ATOM 765 O O . PHE A 1 91 ? 2.995 -1.073 11.847 1.00 91.81 91 PHE A O 1
ATOM 772 N N . LEU A 1 92 ? 1.145 -2.335 11.920 1.00 92.56 92 LEU A N 1
ATOM 773 C CA . LEU A 1 92 ? 1.360 -2.942 10.609 1.00 92.56 92 LEU A CA 1
ATOM 774 C C . LEU A 1 92 ? 1.196 -1.942 9.459 1.00 92.56 92 LEU A C 1
ATOM 776 O O . LEU A 1 92 ? 1.877 -2.079 8.455 1.00 92.56 92 LEU A O 1
ATOM 780 N N . LEU A 1 93 ? 0.347 -0.923 9.565 1.00 92.25 93 LEU A N 1
ATOM 781 C CA . LEU A 1 93 ? 0.290 0.128 8.542 1.00 92.25 93 LEU A CA 1
ATOM 782 C C . LEU A 1 93 ? 1.549 1.010 8.576 1.00 92.25 93 LEU A C 1
ATOM 784 O O . LEU A 1 93 ? 2.063 1.381 7.528 1.00 92.25 93 LEU A O 1
ATOM 788 N N . PHE A 1 94 ? 2.114 1.273 9.758 1.00 91.62 94 PHE A N 1
ATOM 789 C CA . PHE A 1 94 ? 3.395 1.980 9.867 1.00 91.62 94 PHE A CA 1
ATOM 790 C C . PHE A 1 94 ? 4.573 1.206 9.269 1.00 91.62 94 PHE A C 1
ATOM 792 O O . PHE A 1 94 ? 5.503 1.826 8.765 1.00 91.62 94 PHE A O 1
ATOM 799 N N . GLY A 1 95 ? 4.566 -0.127 9.281 1.00 90.81 95 GLY A N 1
ATOM 800 C CA . GLY A 1 95 ? 5.635 -0.874 8.614 1.00 90.81 95 GLY A CA 1
ATOM 801 C C . GLY A 1 95 ? 5.614 -0.725 7.082 1.00 90.81 95 GLY A C 1
ATOM 802 O O . GLY A 1 95 ? 6.686 -0.688 6.484 1.00 90.81 95 GLY A O 1
ATOM 803 N N . LEU A 1 96 ? 4.440 -0.533 6.456 1.00 89.50 96 LEU A N 1
ATOM 804 C CA . LEU A 1 96 ? 4.341 -0.173 5.031 1.00 89.50 96 LEU A CA 1
ATOM 805 C C . LEU A 1 96 ? 4.991 1.188 4.765 1.00 89.50 96 LEU A C 1
ATOM 807 O O . LEU A 1 96 ? 5.753 1.317 3.813 1.00 89.50 96 LEU A O 1
ATOM 811 N N . LEU A 1 97 ? 4.778 2.167 5.656 1.00 90.75 97 LEU A N 1
ATOM 812 C CA . LEU A 1 97 ? 5.443 3.471 5.562 1.00 90.75 97 LEU A CA 1
ATOM 813 C C . LEU A 1 97 ? 6.962 3.330 5.507 1.00 90.75 97 LEU A C 1
ATOM 815 O O . LEU A 1 97 ? 7.611 4.000 4.715 1.00 90.75 97 LEU A O 1
ATOM 819 N N . VAL A 1 98 ? 7.533 2.488 6.372 1.00 89.69 98 VAL A N 1
ATOM 820 C CA . VAL A 1 98 ? 8.989 2.310 6.459 1.00 89.69 98 VAL A CA 1
ATOM 821 C C . VAL A 1 98 ? 9.544 1.703 5.172 1.00 89.69 98 VAL A C 1
ATOM 823 O O . VAL A 1 98 ? 10.602 2.134 4.718 1.00 89.69 98 VAL A O 1
ATOM 826 N N . ILE A 1 99 ? 8.837 0.741 4.573 1.00 88.44 99 ILE A N 1
ATOM 827 C CA . ILE A 1 99 ? 9.246 0.139 3.297 1.00 88.44 99 ILE A CA 1
ATOM 828 C C . ILE A 1 99 ? 9.280 1.204 2.206 1.00 88.44 99 ILE A C 1
ATOM 830 O O . ILE A 1 99 ? 10.323 1.385 1.578 1.00 88.44 99 ILE A O 1
ATOM 834 N N . ASP A 1 100 ? 8.199 1.962 2.042 1.00 87.31 100 ASP A N 1
ATOM 835 C CA . ASP A 1 100 ? 8.127 3.007 1.021 1.00 87.31 100 ASP A CA 1
ATOM 836 C C . ASP A 1 100 ? 9.182 4.090 1.254 1.00 87.31 100 ASP A C 1
ATOM 838 O O . ASP A 1 100 ? 9.866 4.512 0.324 1.00 87.31 100 ASP A O 1
ATOM 842 N N . LEU A 1 101 ? 9.395 4.490 2.508 1.00 88.75 101 LEU A N 1
ATOM 843 C CA . LEU A 1 101 ? 10.389 5.496 2.863 1.00 88.75 101 LEU A CA 1
ATOM 844 C C . LEU A 1 101 ? 11.801 5.067 2.443 1.00 88.75 101 LEU A C 1
ATOM 846 O O . LEU A 1 101 ? 12.534 5.859 1.853 1.00 88.75 101 LEU A O 1
ATOM 850 N N . VAL A 1 102 ? 12.181 3.814 2.709 1.00 87.38 102 VAL A N 1
ATOM 851 C CA . VAL A 1 102 ? 13.484 3.272 2.296 1.00 87.38 102 VAL A CA 1
ATOM 852 C C . VAL A 1 102 ? 13.581 3.197 0.772 1.00 87.38 102 VAL A C 1
ATOM 854 O O . VAL A 1 102 ? 14.612 3.548 0.199 1.00 87.38 102 VAL A O 1
ATOM 857 N N . MET A 1 103 ? 12.509 2.776 0.103 1.00 83.00 103 MET A N 1
ATOM 858 C CA . MET A 1 103 ? 12.507 2.525 -1.341 1.00 83.00 103 MET A CA 1
ATOM 859 C C . MET A 1 103 ? 12.540 3.808 -2.170 1.00 83.00 103 MET A C 1
ATOM 861 O O . MET A 1 103 ? 13.246 3.875 -3.177 1.00 83.00 103 MET A O 1
ATOM 865 N N . TYR A 1 104 ? 11.863 4.856 -1.706 1.00 84.56 104 TYR A N 1
ATOM 866 C CA . TYR A 1 104 ? 11.907 6.189 -2.302 1.00 84.56 104 TYR A CA 1
ATOM 867 C C . TYR A 1 104 ? 13.064 7.047 -1.760 1.00 84.56 104 TYR A C 1
ATOM 869 O O . TYR A 1 104 ? 13.045 8.267 -1.910 1.00 84.56 104 TYR A O 1
ATOM 877 N N . HIS A 1 105 ? 14.084 6.433 -1.145 1.00 86.81 105 HIS A N 1
ATOM 878 C CA . HIS A 1 105 ? 15.285 7.112 -0.638 1.00 86.81 105 HIS A CA 1
ATOM 879 C C . HIS A 1 105 ? 14.962 8.304 0.279 1.00 86.81 105 HIS A C 1
ATOM 881 O O . HIS A 1 105 ? 15.583 9.361 0.190 1.00 86.81 105 HIS A O 1
ATOM 887 N N . PHE A 1 106 ? 13.966 8.143 1.151 1.00 87.12 106 PHE A N 1
ATOM 888 C CA . PHE A 1 106 ? 13.475 9.160 2.086 1.00 87.12 106 PHE A CA 1
ATOM 889 C C . PHE A 1 106 ? 12.889 10.423 1.426 1.00 87.12 106 PHE A C 1
ATOM 891 O O . PHE A 1 106 ? 12.608 11.408 2.113 1.00 87.12 106 PHE A O 1
ATOM 898 N N . SER A 1 107 ? 12.630 10.406 0.114 1.00 87.69 107 SER A N 1
ATOM 899 C CA . SER A 1 107 ? 11.938 11.496 -0.574 1.00 87.69 107 SER A CA 1
ATOM 900 C C . SER A 1 107 ? 10.427 11.392 -0.364 1.00 87.69 107 SER A C 1
ATOM 902 O O . SER A 1 107 ? 9.710 10.684 -1.069 1.00 87.69 107 SER A O 1
ATOM 904 N N . ILE A 1 108 ? 9.933 12.144 0.619 1.00 82.88 108 ILE A N 1
ATOM 905 C CA . ILE A 1 108 ? 8.517 12.161 1.012 1.00 82.88 108 ILE A CA 1
ATOM 906 C C . ILE A 1 108 ? 7.616 12.580 -0.159 1.00 82.88 108 ILE A C 1
ATOM 908 O O . ILE A 1 108 ? 6.582 11.959 -0.393 1.00 82.88 108 ILE A O 1
ATOM 912 N N . MET A 1 109 ? 8.007 13.605 -0.923 1.00 84.12 109 MET A N 1
ATOM 913 C CA . MET A 1 109 ? 7.176 14.136 -2.012 1.00 84.12 109 MET A CA 1
ATOM 914 C C . MET A 1 109 ? 6.948 13.112 -3.128 1.00 84.12 109 MET A C 1
ATOM 916 O O . MET A 1 109 ? 5.822 12.947 -3.592 1.00 84.12 109 MET A O 1
ATOM 920 N N . THR A 1 110 ? 7.994 12.388 -3.534 1.00 81.44 110 THR A N 1
ATOM 921 C CA . THR A 1 110 ? 7.867 11.346 -4.566 1.00 81.44 110 THR A CA 1
ATOM 922 C C . THR A 1 110 ? 7.050 10.166 -4.061 1.00 81.44 110 THR A C 1
ATOM 924 O O . THR A 1 110 ? 6.234 9.628 -4.801 1.00 81.44 110 THR A O 1
ATOM 927 N N . MET A 1 111 ? 7.209 9.820 -2.784 1.00 84.00 111 MET A N 1
ATOM 928 C CA . MET A 1 111 ? 6.424 8.787 -2.116 1.00 84.00 111 MET A CA 1
ATOM 929 C C . MET A 1 111 ? 4.917 9.062 -2.247 1.00 84.00 111 MET A C 1
ATOM 931 O O . MET A 1 111 ? 4.171 8.208 -2.712 1.00 84.00 111 MET A O 1
ATOM 935 N N . PHE A 1 112 ? 4.470 10.275 -1.903 1.00 80.81 112 PHE A N 1
ATOM 936 C CA . PHE A 1 112 ? 3.052 10.647 -1.962 1.00 80.81 112 PHE A CA 1
ATOM 937 C C . PHE A 1 112 ? 2.496 10.724 -3.384 1.00 80.81 112 PHE A C 1
ATOM 939 O O . PHE A 1 112 ? 1.301 10.517 -3.576 1.00 80.81 112 PHE A O 1
ATOM 946 N N . HIS A 1 113 ? 3.336 11.052 -4.364 1.00 78.56 113 HIS A N 1
ATOM 947 C CA . HIS A 1 113 ? 2.888 11.193 -5.745 1.00 78.56 113 HIS A CA 1
ATOM 948 C C . HIS A 1 113 ? 2.756 9.846 -6.464 1.00 78.56 113 HIS A C 1
ATOM 950 O O . HIS A 1 113 ? 1.854 9.682 -7.279 1.00 78.56 113 HIS A O 1
ATOM 956 N N . TYR A 1 114 ? 3.635 8.886 -6.156 1.00 76.62 114 TYR A N 1
ATOM 957 C CA . TYR A 1 114 ? 3.750 7.644 -6.926 1.00 76.62 114 TYR A CA 1
ATOM 958 C C . TYR A 1 114 ? 3.334 6.376 -6.163 1.00 76.62 114 TYR A C 1
ATOM 960 O O . TYR A 1 114 ? 2.933 5.402 -6.800 1.00 76.62 114 TYR A O 1
ATOM 968 N N . SER A 1 115 ? 3.373 6.358 -4.823 1.00 85.31 115 SER A N 1
ATOM 969 C CA . SER A 1 115 ? 3.032 5.153 -4.055 1.00 85.31 115 SER A CA 1
ATOM 970 C C . SER A 1 115 ? 1.523 4.980 -3.852 1.00 85.31 115 SER A C 1
ATOM 972 O O . SER A 1 115 ? 0.854 5.729 -3.129 1.00 85.31 115 SER A O 1
ATOM 974 N N . SER A 1 116 ? 0.984 3.900 -4.417 1.00 87.06 116 SER A N 1
ATOM 975 C CA . SER A 1 116 ? -0.363 3.418 -4.098 1.00 87.06 116 SER A CA 1
ATOM 976 C C . SER A 1 116 ? -0.457 2.804 -2.697 1.00 87.06 116 SER A C 1
ATOM 978 O O . SER A 1 116 ? -1.510 2.909 -2.060 1.00 87.06 116 SER A O 1
ATOM 980 N N . ALA A 1 117 ? 0.627 2.212 -2.181 1.00 88.62 117 ALA A N 1
ATOM 981 C CA . ALA A 1 117 ? 0.673 1.672 -0.824 1.00 88.62 117 ALA A CA 1
ATOM 982 C C . ALA A 1 117 ? 0.498 2.760 0.238 1.00 88.62 117 ALA A C 1
ATOM 984 O O . ALA A 1 117 ? -0.224 2.543 1.215 1.00 88.62 117 ALA A O 1
ATOM 985 N N . ILE A 1 118 ? 1.041 3.963 0.017 1.00 90.62 118 ILE A N 1
ATOM 986 C CA . ILE A 1 118 ? 0.778 5.118 0.889 1.00 90.62 118 ILE A CA 1
ATOM 987 C C . ILE A 1 118 ? -0.689 5.476 0.920 1.00 90.62 118 ILE A C 1
ATOM 989 O O . ILE A 1 118 ? -1.229 5.743 1.992 1.00 90.62 118 ILE A O 1
ATOM 993 N N . THR A 1 119 ? -1.350 5.469 -0.234 1.00 90.75 119 THR A N 1
ATOM 994 C CA . THR A 1 119 ? -2.779 5.779 -0.284 1.00 90.75 119 THR A CA 1
ATOM 995 C C . THR A 1 119 ? -3.560 4.776 0.568 1.00 90.75 119 THR A C 1
ATOM 997 O O . THR A 1 119 ? -4.395 5.176 1.385 1.00 90.75 119 THR A O 1
ATOM 1000 N N . PHE A 1 120 ? -3.234 3.481 0.468 1.00 92.31 120 PHE A N 1
ATOM 1001 C CA . PHE A 1 120 ? -3.819 2.451 1.329 1.00 92.31 120 PHE A CA 1
ATOM 1002 C C . PHE A 1 120 ? -3.512 2.672 2.810 1.00 92.31 120 PHE A C 1
ATOM 1004 O O . PHE A 1 120 ? -4.423 2.628 3.639 1.00 92.31 120 PHE A O 1
ATOM 1011 N N . MET A 1 121 ? -2.258 2.967 3.144 1.00 93.25 121 MET A N 1
ATOM 1012 C CA . MET A 1 121 ? -1.836 3.255 4.508 1.00 93.25 121 MET A CA 1
ATOM 1013 C C . MET A 1 121 ? -2.605 4.443 5.098 1.00 93.25 121 MET A C 1
ATOM 1015 O O . MET A 1 121 ? -3.166 4.322 6.187 1.00 93.25 121 MET A O 1
ATOM 1019 N N . CYS A 1 122 ? -2.673 5.572 4.391 1.00 91.56 122 CYS A N 1
ATOM 1020 C CA . CYS A 1 122 ? -3.380 6.771 4.834 1.00 91.56 122 CYS 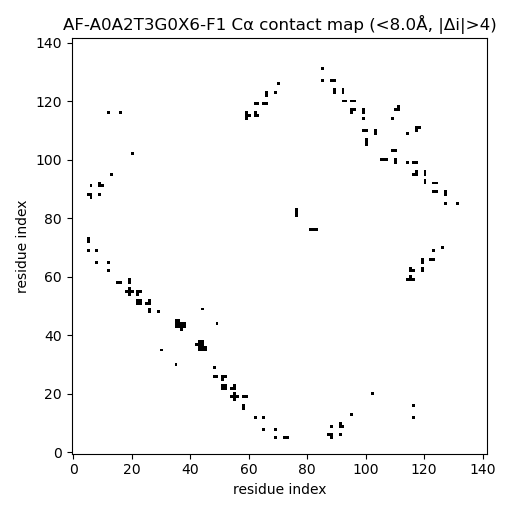A CA 1
ATOM 1021 C C . CYS A 1 122 ? -4.861 6.482 5.089 1.00 91.56 122 CYS A C 1
ATOM 1023 O O . CYS A 1 122 ? -5.373 6.812 6.159 1.00 91.56 122 CYS A O 1
ATOM 1025 N N . VAL A 1 123 ? -5.540 5.812 4.154 1.00 92.94 123 VAL A N 1
ATOM 1026 C CA . VAL A 1 123 ? -6.950 5.435 4.327 1.00 92.94 123 VAL A CA 1
ATOM 1027 C C . VAL A 1 123 ? -7.120 4.480 5.512 1.00 92.94 123 VAL A C 1
ATOM 1029 O O . VAL A 1 123 ? -8.007 4.680 6.344 1.00 92.94 123 VAL A O 1
ATOM 1032 N N . GLY A 1 124 ? -6.246 3.482 5.646 1.00 91.38 124 GLY A N 1
ATOM 1033 C CA . GLY A 1 124 ? -6.256 2.541 6.764 1.00 91.38 124 GLY A CA 1
ATOM 1034 C C . GLY A 1 124 ? -6.076 3.226 8.122 1.00 91.38 124 GLY A C 1
ATOM 1035 O O . GLY A 1 124 ? -6.808 2.923 9.067 1.00 91.38 124 GLY A O 1
ATOM 1036 N N . LEU A 1 125 ? -5.156 4.191 8.215 1.00 92.25 125 LEU A N 1
ATOM 1037 C CA . LEU A 1 125 ? -4.917 4.984 9.422 1.00 92.25 125 LEU A CA 1
ATOM 1038 C C . LEU A 1 125 ? -6.111 5.882 9.759 1.00 92.25 125 LEU A C 1
ATOM 1040 O O . LEU A 1 125 ? -6.501 5.941 10.923 1.00 92.25 125 LEU A O 1
ATOM 1044 N N . ILE A 1 126 ? -6.736 6.519 8.763 1.00 93.12 126 ILE A N 1
ATOM 1045 C CA . ILE A 1 126 ? -7.956 7.319 8.960 1.00 93.12 126 ILE A CA 1
ATOM 1046 C C . ILE A 1 126 ? -9.079 6.439 9.516 1.00 93.12 126 ILE A C 1
ATOM 1048 O O . ILE A 1 126 ? -9.711 6.804 10.507 1.00 93.12 126 ILE A O 1
ATOM 1052 N N . ILE A 1 127 ? -9.304 5.257 8.935 1.00 91.06 127 ILE A N 1
ATOM 1053 C CA . ILE A 1 127 ? -10.322 4.318 9.425 1.00 91.06 127 ILE A CA 1
ATOM 1054 C C . ILE A 1 127 ? -10.021 3.909 10.870 1.00 91.06 127 ILE A C 1
ATOM 1056 O O . ILE A 1 127 ? -10.903 3.988 11.727 1.00 91.06 127 ILE A O 1
ATOM 1060 N N . ASN A 1 128 ? -8.776 3.528 11.169 1.00 89.75 128 ASN A N 1
ATOM 1061 C CA . ASN A 1 128 ? -8.378 3.151 12.524 1.00 89.75 128 ASN A CA 1
ATOM 1062 C C . ASN A 1 128 ? -8.552 4.310 13.515 1.00 89.75 128 ASN A C 1
ATOM 1064 O O . ASN A 1 128 ? -9.010 4.083 14.633 1.00 89.75 128 ASN A O 1
ATOM 1068 N N . MET A 1 129 ? -8.247 5.546 13.112 1.00 89.94 129 MET A N 1
ATOM 1069 C CA . MET A 1 129 ? -8.437 6.745 13.929 1.00 89.94 129 MET A CA 1
ATOM 1070 C C . MET A 1 129 ? -9.920 7.012 14.210 1.00 89.94 129 MET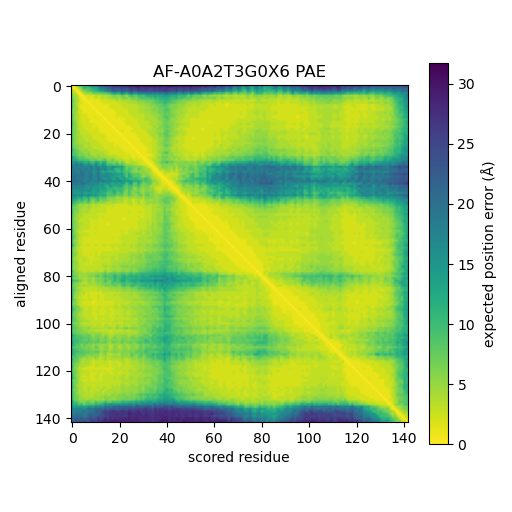 A C 1
ATOM 1072 O O . MET A 1 129 ? -10.289 7.256 15.358 1.00 89.94 129 MET A O 1
ATOM 1076 N N . VAL A 1 130 ? -10.787 6.916 13.197 1.00 89.50 130 VAL A N 1
ATOM 1077 C CA . VAL A 1 130 ? -12.243 7.078 13.355 1.00 89.50 130 VAL A CA 1
ATOM 1078 C C . VAL A 1 130 ? -12.806 6.019 14.303 1.00 89.50 130 VAL A C 1
ATOM 1080 O O . VAL A 1 130 ? -13.584 6.340 15.204 1.00 89.50 130 VAL A O 1
ATOM 1083 N N . LEU A 1 131 ? -12.388 4.761 14.143 1.00 87.31 131 LEU A N 1
ATOM 1084 C CA . LEU A 1 131 ? -12.779 3.674 15.039 1.00 87.31 131 LEU A CA 1
ATOM 1085 C C . LEU A 1 131 ? -12.273 3.921 16.462 1.00 87.31 131 LEU A C 1
ATOM 1087 O O . LEU A 1 131 ? -13.042 3.793 17.413 1.00 87.31 131 LEU A O 1
ATOM 1091 N N . TYR A 1 132 ? -11.015 4.331 16.614 1.00 85.56 132 TYR A N 1
ATOM 1092 C CA . TYR A 1 132 ? -10.444 4.656 17.914 1.00 85.56 132 TYR A CA 1
ATOM 1093 C C . TYR A 1 132 ? -11.236 5.762 18.615 1.00 85.56 132 TYR A C 1
ATOM 1095 O O . TYR A 1 132 ? -11.597 5.590 19.771 1.00 85.56 132 TYR A O 1
ATOM 1103 N N . LEU A 1 133 ? -11.573 6.857 17.925 1.00 84.94 133 LEU A N 1
ATOM 1104 C CA . LEU A 1 133 ? -12.352 7.961 18.496 1.00 84.94 133 LEU A CA 1
ATOM 1105 C C . LEU A 1 133 ? -13.770 7.533 18.892 1.00 84.94 133 LEU A C 1
ATOM 1107 O O . LEU A 1 133 ? -14.229 7.876 19.980 1.00 84.94 133 LEU A O 1
ATOM 1111 N N . LYS A 1 134 ? -14.452 6.757 18.041 1.00 82.44 134 LYS A N 1
ATOM 1112 C CA . LYS A 1 134 ? -15.833 6.313 18.283 1.00 82.44 134 LYS A CA 1
ATOM 1113 C C . LYS A 1 134 ? -15.941 5.298 19.423 1.00 82.44 134 LYS A C 1
ATOM 1115 O O . LYS A 1 134 ? -16.907 5.327 20.180 1.00 82.44 134 LYS A O 1
ATOM 1120 N N . TYR A 1 135 ? -14.967 4.399 19.539 1.00 75.12 135 TYR A N 1
ATOM 1121 C CA . TYR A 1 135 ? -14.961 3.326 20.538 1.00 75.12 135 TYR A CA 1
ATOM 1122 C C . TYR A 1 135 ? -14.055 3.619 21.740 1.00 75.12 135 TYR A C 1
ATOM 1124 O O . TYR A 1 135 ? -13.962 2.793 22.649 1.00 75.12 135 TYR A O 1
ATOM 1132 N N . ARG A 1 136 ? -13.454 4.816 21.802 1.00 64.38 136 ARG A N 1
ATOM 1133 C CA . ARG A 1 136 ? -12.626 5.294 22.919 1.00 64.38 136 ARG A CA 1
ATOM 1134 C C . ARG A 1 136 ? -13.326 5.127 24.266 1.00 64.38 136 ARG A C 1
ATOM 1136 O O . ARG A 1 136 ? -12.718 4.675 25.227 1.00 64.38 136 ARG A O 1
ATOM 1143 N N . THR A 1 137 ? -14.619 5.438 24.314 1.00 5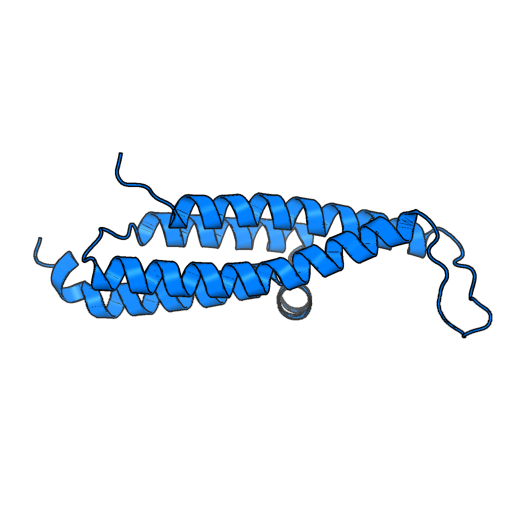1.59 137 THR A N 1
ATOM 1144 C CA . THR A 1 137 ? -15.448 5.376 25.526 1.00 51.59 137 THR A CA 1
ATOM 1145 C C . THR A 1 137 ? -15.655 3.946 26.037 1.00 51.59 137 THR A C 1
ATOM 1147 O O . THR A 1 137 ? -15.838 3.751 27.232 1.00 51.59 137 THR A O 1
ATOM 1150 N N . TYR A 1 138 ? -15.590 2.940 25.157 1.00 49.16 138 TYR A N 1
ATOM 1151 C CA . TYR A 1 138 ? -15.687 1.520 25.524 1.00 49.16 138 TYR A CA 1
ATOM 1152 C C . TYR A 1 138 ? -14.336 0.915 25.936 1.00 49.16 138 TYR A C 1
ATOM 1154 O O . TYR A 1 138 ? -14.313 -0.037 26.706 1.00 49.16 138 TYR A O 1
ATOM 1162 N N . LEU A 1 139 ? -13.219 1.455 25.433 1.00 45.28 139 LEU A N 1
ATOM 1163 C CA . LEU A 1 139 ? -11.859 0.995 25.746 1.00 45.28 139 LEU A CA 1
ATOM 1164 C C . LEU A 1 139 ? -11.284 1.586 27.045 1.00 45.28 139 LEU A C 1
ATOM 1166 O O . LEU A 1 139 ? -10.364 1.000 27.593 1.00 45.28 139 LEU A O 1
ATOM 1170 N N . ILE A 1 140 ? -11.785 2.737 27.512 1.00 42.25 140 ILE A N 1
ATOM 1171 C CA . ILE A 1 140 ? -11.330 3.387 28.760 1.00 42.25 140 ILE A CA 1
ATOM 1172 C C . ILE A 1 140 ? -12.086 2.862 30.000 1.00 42.25 140 ILE A C 1
ATOM 1174 O O . ILE A 1 140 ? -11.579 2.969 31.111 1.00 42.25 140 ILE A O 1
ATOM 1178 N N . ASN A 1 141 ? -13.276 2.278 29.822 1.00 35.44 141 ASN A N 1
ATOM 1179 C CA . ASN A 1 141 ? -14.142 1.800 30.913 1.00 35.44 141 ASN A CA 1
ATOM 1180 C C . ASN A 1 141 ? -14.048 0.283 31.179 1.00 35.44 141 ASN A C 1
ATOM 1182 O O . ASN A 1 141 ? -14.941 -0.280 31.810 1.00 35.44 141 ASN A O 1
ATOM 1186 N N . ASN A 1 142 ? -12.998 -0.374 30.689 1.00 39.38 142 ASN A N 1
ATOM 1187 C CA . ASN A 1 142 ? -12.687 -1.788 30.916 1.00 39.38 142 ASN A CA 1
ATOM 1188 C C . ASN A 1 142 ? -11.221 -1.906 31.338 1.00 39.38 142 ASN A C 1
ATOM 1190 O O . ASN A 1 142 ? -10.909 -2.833 32.112 1.00 39.38 142 ASN A O 1
#

Mean predicted aligned error: 6.71 Å

Secondary structure (DSSP, 8-state):
----HHHHHHHHHHHHHHHHHHHHHHHHHHHHHSPPEEPTTS-EE-GGGHHHHHHHHHHHHHHHHHHHHHHHHHHHHHHTT----HHHHHHHHHHHHHHHHHHTTT-HHHHHHH-HHHHHHHHHHHHHHHHHHHHHHHHS--

Nearest PDB structures (foldseek):
  8quc-assembly1_A  TM=4.029E-01  e=6.975E+00  Homo sapiens
  8fc8-assembly1_A  TM=2.784E-01  e=5.571E+00  Homo sapiens

Foldseek 3Di:
DPPPVLVVLLVVLVVLVVLLLVLVVVLVVDPVVDPFDADPVRHTDSPPSVVSVVSNVVSLVVLVVSLVVSVVVLVVCVVVVHDDPLVVSLVSLVVLVVVLCVSVVNPPVVSVVPDSSVVSSVSSNVSSVVVCVVCVVVVVVD